Protein AF-A0A535VW24-F1 (afdb_monomer_lite)

Structure (mmCIF, N/CA/C/O backbone):
data_AF-A0A535VW24-F1
#
_entry.id   AF-A0A535VW24-F1
#
loop_
_atom_site.group_PDB
_atom_site.id
_atom_site.type_symbol
_atom_site.label_atom_id
_atom_site.label_alt_id
_atom_site.label_comp_id
_atom_site.label_asym_id
_atom_site.label_entity_id
_atom_site.label_seq_id
_atom_site.pdbx_PDB_ins_code
_atom_site.Cartn_x
_atom_site.Cartn_y
_atom_site.Cartn_z
_atom_site.occupancy
_atom_site.B_iso_or_equiv
_atom_site.auth_seq_id
_atom_site.auth_comp_id
_atom_site.auth_asym_id
_atom_site.auth_atom_id
_atom_site.pdbx_PDB_model_num
ATOM 1 N N . MET A 1 1 ? -0.075 -0.341 -3.178 1.00 58.00 1 MET A N 1
ATOM 2 C CA . MET A 1 1 ? -0.910 0.078 -2.011 1.00 58.00 1 MET A CA 1
ATOM 3 C C . MET A 1 1 ? -0.190 -0.411 -0.773 1.00 58.00 1 MET A C 1
ATOM 5 O O . MET A 1 1 ? 0.117 -1.585 -0.744 1.00 58.00 1 MET A O 1
ATOM 9 N N . ALA A 1 2 ? 0.095 0.423 0.224 1.00 70.88 2 ALA A N 1
ATOM 10 C CA . ALA A 1 2 ? 0.715 -0.051 1.466 1.00 70.88 2 ALA A CA 1
ATOM 11 C C . ALA A 1 2 ? -0.350 -0.267 2.553 1.00 70.88 2 ALA A C 1
ATOM 13 O O . ALA A 1 2 ? -1.418 0.342 2.501 1.00 70.88 2 ALA A O 1
ATOM 14 N N . GLY A 1 3 ? -0.069 -1.132 3.526 1.00 84.81 3 GLY A N 1
ATOM 15 C CA . GLY A 1 3 ? -0.960 -1.378 4.655 1.00 84.81 3 GLY A CA 1
ATOM 16 C C . GLY A 1 3 ? -0.176 -1.728 5.910 1.00 84.81 3 GLY A C 1
ATOM 17 O O . GLY A 1 3 ? 0.883 -2.347 5.829 1.00 84.81 3 GLY A O 1
ATOM 18 N N . ASP A 1 4 ? -0.719 -1.342 7.061 1.00 88.50 4 ASP A N 1
ATOM 19 C CA . ASP A 1 4 ? -0.166 -1.705 8.359 1.00 88.50 4 ASP A CA 1
ATOM 20 C C . ASP A 1 4 ? -0.802 -3.007 8.843 1.00 88.50 4 ASP A C 1
ATOM 22 O O . ASP A 1 4 ? -2.026 -3.158 8.841 1.00 88.50 4 ASP A O 1
AT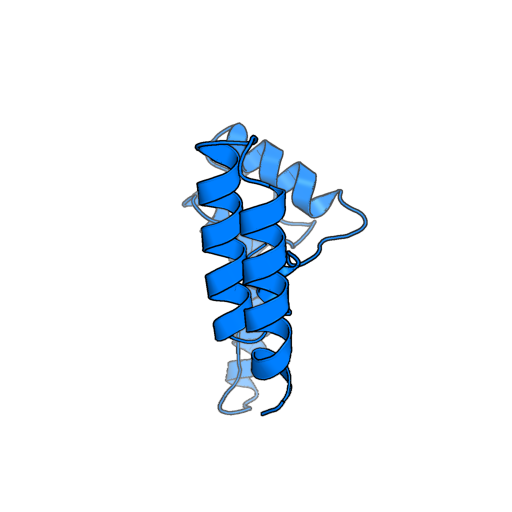OM 26 N N . SER A 1 5 ? 0.030 -3.946 9.283 1.00 90.44 5 SER A N 1
ATOM 27 C CA . SER A 1 5 ? -0.413 -5.240 9.797 1.00 90.44 5 SER A CA 1
ATOM 28 C C . SER A 1 5 ? 0.045 -5.451 11.229 1.00 90.44 5 SER A C 1
ATOM 30 O O . SER A 1 5 ? 1.165 -5.093 11.595 1.00 90.44 5 SER A O 1
ATOM 32 N N . TRP A 1 6 ? -0.785 -6.129 12.012 1.00 91.88 6 TRP A N 1
ATOM 33 C CA . TRP A 1 6 ? -0.398 -6.624 13.323 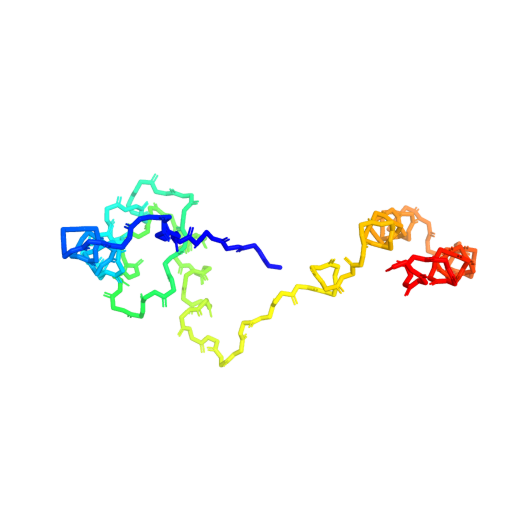1.00 91.88 6 TRP A CA 1
ATOM 34 C C . TRP A 1 6 ? 0.101 -8.069 13.236 1.00 91.88 6 TRP A C 1
ATOM 36 O O . TRP A 1 6 ? -0.533 -8.901 12.590 1.00 91.88 6 TRP A O 1
ATOM 46 N N . GLY A 1 7 ? 1.203 -8.378 13.922 1.00 93.75 7 GLY A N 1
ATOM 47 C CA . GLY A 1 7 ? 1.757 -9.730 14.021 1.00 93.75 7 GLY A CA 1
ATOM 48 C C . GLY A 1 7 ? 1.876 -10.196 15.472 1.00 93.75 7 GLY A C 1
ATOM 49 O O . GLY A 1 7 ? 2.303 -9.434 16.338 1.00 93.75 7 GLY A O 1
ATOM 50 N N . LEU A 1 8 ? 1.514 -11.455 15.737 1.00 94.69 8 LEU A N 1
ATOM 51 C CA . LEU A 1 8 ? 1.779 -12.123 17.016 1.00 94.69 8 LEU A CA 1
ATOM 52 C C . LEU A 1 8 ? 3.055 -12.952 16.905 1.00 94.69 8 LEU A C 1
ATOM 54 O O . LEU A 1 8 ? 3.071 -13.969 16.221 1.00 94.69 8 LEU A O 1
ATOM 58 N N . PHE A 1 9 ? 4.100 -12.549 17.623 1.00 94.25 9 PHE A N 1
ATOM 59 C CA . PHE A 1 9 ? 5.335 -13.336 17.734 1.00 94.25 9 PHE A CA 1
ATOM 60 C C . PHE A 1 9 ? 5.273 -14.366 18.869 1.00 94.25 9 PHE A C 1
ATOM 62 O O . PHE A 1 9 ? 5.924 -15.404 18.804 1.00 94.25 9 PHE A O 1
ATOM 69 N N . HIS A 1 10 ? 4.468 -14.092 19.900 1.00 95.44 10 HIS A N 1
ATOM 70 C CA . HIS A 1 10 ? 4.166 -15.028 20.976 1.00 95.44 10 HIS A CA 1
ATOM 71 C C . HIS A 1 10 ? 2.654 -15.106 21.184 1.00 95.44 10 HIS A C 1
ATOM 73 O O . HIS A 1 10 ? 2.002 -14.109 21.507 1.00 95.44 10 HIS A O 1
ATOM 79 N N . ASP A 1 11 ? 2.098 -16.297 20.983 1.00 96.62 11 ASP A N 1
ATOM 80 C CA . ASP A 1 11 ? 0.661 -16.518 21.043 1.00 96.62 11 ASP A CA 1
ATOM 81 C C . ASP A 1 11 ? 0.194 -16.759 22.484 1.00 96.62 11 ASP A C 1
ATOM 83 O O . ASP A 1 11 ? 0.480 -17.788 23.094 1.00 96.62 11 ASP A O 1
ATOM 87 N N . SER A 1 12 ? -0.541 -15.790 23.031 1.00 97.88 12 SER A N 1
ATOM 88 C CA . SER A 1 12 ? -1.159 -15.873 24.354 1.00 97.88 12 SER A CA 1
ATOM 89 C C . SER A 1 12 ? -2.588 -15.341 24.319 1.00 97.88 12 SER A C 1
ATOM 91 O O . SER A 1 12 ? -2.944 -14.497 23.491 1.00 97.88 12 SER A O 1
ATOM 93 N N . ALA A 1 13 ? -3.415 -15.775 25.274 1.00 97.88 13 ALA A N 1
ATOM 94 C CA . ALA A 1 13 ? -4.794 -15.300 25.388 1.00 97.88 13 ALA A CA 1
ATOM 95 C C . ALA A 1 13 ? -4.885 -13.768 25.541 1.00 97.88 13 ALA A C 1
ATOM 97 O O . ALA A 1 13 ? -5.791 -13.147 24.988 1.00 97.88 13 ALA A O 1
ATOM 98 N N . ALA A 1 14 ? -3.938 -13.149 26.255 1.00 97.69 14 ALA A N 1
ATOM 99 C CA . ALA A 1 14 ? -3.882 -11.697 26.413 1.00 97.69 14 ALA A CA 1
ATOM 100 C C . ALA A 1 14 ? -3.525 -10.988 25.095 1.00 97.69 14 ALA A C 1
ATOM 102 O O . ALA A 1 14 ? -4.195 -10.028 24.715 1.00 97.69 14 ALA A O 1
ATOM 103 N N . ALA A 1 15 ? -2.529 -11.494 24.361 1.00 97.81 15 ALA A N 1
ATOM 104 C CA . ALA A 1 15 ? -2.118 -10.907 23.087 1.00 97.81 15 ALA A CA 1
ATOM 105 C C . ALA A 1 15 ? -3.215 -11.024 22.012 1.00 97.81 15 ALA A C 1
ATOM 107 O O . ALA A 1 15 ? -3.476 -10.063 21.288 1.00 97.81 15 ALA A O 1
ATOM 108 N N . ARG A 1 16 ? -3.937 -12.155 21.962 1.00 97.56 16 ARG A N 1
ATOM 109 C CA . ARG A 1 16 ? -5.107 -12.316 21.080 1.00 97.56 16 ARG A CA 1
ATOM 110 C C . ARG A 1 16 ? -6.209 -11.302 21.389 1.00 97.56 16 ARG A C 1
ATOM 112 O O . ARG A 1 16 ? -6.751 -10.707 20.462 1.00 97.56 16 ARG A O 1
ATOM 119 N N . LYS A 1 17 ? -6.517 -11.072 22.672 1.00 97.75 17 LYS A N 1
ATOM 120 C CA . LYS A 1 17 ? -7.513 -10.066 23.087 1.00 97.75 17 LYS A CA 1
ATOM 121 C C . LYS A 1 17 ? -7.110 -8.652 22.671 1.00 97.7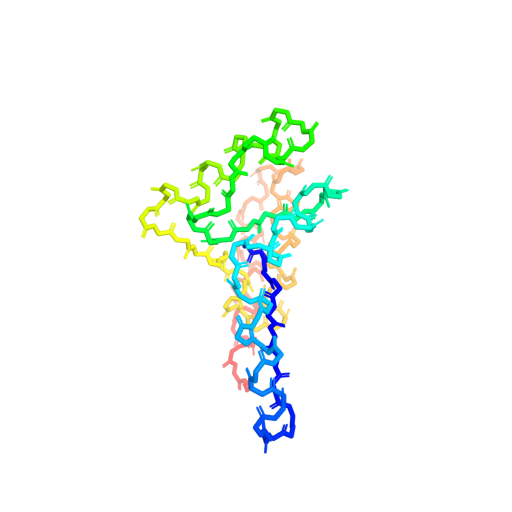5 17 LYS A C 1
ATOM 123 O O . LYS A 1 17 ? -7.956 -7.900 22.198 1.00 97.75 17 LYS A O 1
ATOM 128 N N . LEU A 1 18 ? -5.828 -8.308 22.801 1.00 96.88 18 LEU A N 1
ATOM 129 C CA . LEU A 1 18 ? -5.317 -7.016 22.345 1.00 96.88 18 LEU A CA 1
ATOM 130 C C . LEU A 1 18 ? -5.500 -6.842 20.832 1.00 96.88 18 LEU A C 1
ATOM 132 O O . LEU A 1 18 ? -6.033 -5.823 20.403 1.00 96.88 18 LEU A O 1
ATOM 136 N N . LEU A 1 19 ? -5.119 -7.836 20.021 1.00 96.44 19 LEU A N 1
ATOM 137 C CA . LEU A 1 19 ? -5.317 -7.748 18.572 1.00 96.44 19 LEU A CA 1
ATOM 138 C C . LEU A 1 19 ? -6.787 -7.657 18.178 1.00 96.44 19 LEU A C 1
ATOM 140 O O . LEU A 1 19 ? -7.127 -6.859 17.309 1.00 96.44 19 LEU A O 1
ATOM 144 N N . GLN A 1 20 ? -7.663 -8.419 18.835 1.00 95.81 20 GLN A N 1
ATOM 145 C CA . GLN A 1 20 ? -9.104 -8.313 18.611 1.00 95.81 20 GLN A CA 1
ATOM 146 C C . GLN A 1 20 ? -9.586 -6.882 18.852 1.00 95.81 20 GLN A C 1
ATOM 148 O O . GLN A 1 20 ? -10.223 -6.307 17.972 1.00 95.81 20 GLN A O 1
ATOM 153 N N . TYR A 1 21 ? -9.208 -6.278 19.983 1.00 96.88 21 TYR A N 1
ATOM 154 C CA . TYR A 1 21 ? -9.537 -4.885 20.276 1.00 96.88 21 TYR A CA 1
ATOM 155 C C . TYR A 1 21 ? -9.011 -3.924 19.200 1.00 96.88 21 TYR A C 1
ATOM 157 O O . TYR A 1 21 ? -9.782 -3.119 18.685 1.00 96.88 21 TYR A O 1
ATOM 165 N N . LEU A 1 22 ? -7.745 -4.047 18.788 1.00 96.12 22 LEU A N 1
ATOM 166 C CA . LEU A 1 22 ? -7.132 -3.166 17.782 1.00 96.12 22 LEU A CA 1
ATOM 167 C C . LEU A 1 22 ? -7.827 -3.215 16.409 1.00 96.12 22 LEU A C 1
ATOM 169 O O . LEU A 1 22 ? -7.717 -2.262 15.640 1.00 96.12 22 LEU A O 1
ATOM 173 N N . THR A 1 23 ? -8.556 -4.290 16.098 1.00 94.19 23 THR A N 1
ATOM 174 C CA . THR A 1 23 ? -9.338 -4.413 14.851 1.00 94.19 23 THR A CA 1
ATOM 175 C C . THR A 1 23 ? -10.757 -3.829 14.932 1.00 94.19 23 THR A C 1
ATOM 177 O O . THR A 1 23 ? -11.430 -3.708 13.905 1.00 94.19 23 THR A O 1
ATOM 180 N N . THR A 1 24 ? -11.226 -3.446 16.125 1.00 97.06 24 THR A N 1
ATOM 181 C CA . THR A 1 24 ? -12.566 -2.864 16.323 1.00 97.06 24 THR A CA 1
ATOM 182 C C . THR A 1 24 ? -12.677 -1.453 15.751 1.00 97.06 24 THR A C 1
ATOM 184 O O . THR A 1 24 ? -11.697 -0.714 15.703 1.00 97.06 24 THR A O 1
ATOM 187 N N . ALA A 1 25 ? -13.890 -1.044 15.370 1.00 97.38 25 ALA A N 1
ATOM 188 C CA . ALA A 1 25 ? -14.150 0.321 14.915 1.00 97.38 25 ALA A CA 1
ATOM 189 C C . ALA A 1 25 ? -13.810 1.371 15.984 1.00 97.38 25 ALA A C 1
ATOM 191 O O . ALA A 1 25 ? -13.298 2.430 15.649 1.00 97.38 25 ALA A O 1
ATOM 192 N N . GLU A 1 26 ? -14.031 1.064 17.265 1.00 97.12 26 GLU A N 1
ATOM 193 C CA . GLU A 1 26 ? -13.696 1.951 18.385 1.00 97.12 26 GLU A CA 1
ATOM 194 C C . GLU A 1 26 ? -12.188 2.219 18.471 1.00 97.12 26 GLU A C 1
ATOM 196 O O . GLU A 1 26 ? -11.760 3.372 18.522 1.00 97.12 26 GLU A O 1
ATOM 201 N N . ALA A 1 27 ? -11.362 1.170 18.411 1.00 96.50 27 ALA A N 1
ATOM 202 C CA . ALA A 1 27 ? -9.912 1.337 18.417 1.00 96.50 27 ALA A CA 1
ATOM 203 C C . ALA A 1 27 ? -9.418 2.080 17.164 1.00 96.50 27 ALA A C 1
ATOM 205 O O . ALA A 1 27 ? -8.526 2.923 17.248 1.00 96.50 27 ALA A O 1
ATOM 206 N N . GLN A 1 28 ? -10.018 1.794 16.007 1.00 96.88 28 GLN A N 1
ATOM 207 C CA . GLN A 1 28 ? -9.692 2.457 14.745 1.00 96.88 28 GLN A CA 1
ATOM 208 C C . GLN A 1 28 ? -10.106 3.939 14.745 1.00 96.88 28 GLN A C 1
ATOM 210 O O . GLN A 1 28 ? -9.352 4.773 14.242 1.00 96.88 28 GLN A O 1
ATOM 215 N N . ALA A 1 29 ? -11.239 4.285 15.367 1.00 96.94 29 ALA A N 1
ATOM 216 C CA . ALA A 1 29 ? -11.735 5.654 15.526 1.00 96.94 29 ALA A CA 1
ATOM 217 C C . ALA A 1 29 ? -10.712 6.562 16.226 1.00 96.94 29 ALA A C 1
ATOM 219 O O . ALA A 1 29 ? -10.535 7.715 15.840 1.00 96.94 29 ALA A O 1
ATOM 220 N N . ILE A 1 30 ? -9.982 6.035 17.217 1.00 96.38 30 ILE A N 1
ATOM 221 C CA . ILE A 1 30 ? -8.909 6.772 17.907 1.00 96.38 30 ILE A CA 1
ATOM 222 C C . ILE A 1 30 ? -7.834 7.233 16.908 1.00 96.38 30 ILE A C 1
ATOM 224 O O . ILE A 1 30 ? -7.327 8.348 17.005 1.00 96.38 30 ILE A O 1
ATOM 228 N N . TRP A 1 31 ? -7.490 6.383 15.938 1.00 94.94 31 TRP A N 1
ATOM 229 C CA . TRP A 1 31 ? -6.388 6.615 15.006 1.00 94.94 31 TRP A CA 1
ATOM 230 C C . TRP A 1 31 ? -6.806 7.511 13.846 1.00 94.94 31 TRP A C 1
ATOM 232 O O . TRP A 1 31 ? -6.068 8.422 13.485 1.00 94.94 31 TRP A O 1
ATOM 242 N N . VAL A 1 32 ? -7.994 7.287 13.278 1.00 96.88 32 VAL A N 1
ATOM 243 C CA . VAL A 1 32 ? -8.478 8.115 12.163 1.00 96.88 32 VAL A CA 1
ATOM 244 C C . VAL A 1 32 ? -8.727 9.558 12.607 1.00 96.88 32 VAL A C 1
ATOM 246 O O . VAL A 1 32 ? -8.383 10.461 11.853 1.00 96.88 32 VAL A O 1
ATOM 249 N N . LYS A 1 33 ? -9.173 9.790 13.856 1.00 97.38 33 LYS A N 1
ATOM 250 C CA . LYS A 1 33 ? -9.307 11.137 14.452 1.00 97.38 33 LYS A CA 1
ATOM 251 C C . LYS A 1 33 ? -7.988 11.884 14.558 1.00 97.38 33 LYS A C 1
ATOM 253 O O . LYS A 1 33 ? -7.954 13.097 14.379 1.00 97.38 33 LYS A O 1
ATOM 258 N N . ALA A 1 34 ? -6.905 11.170 14.862 1.00 95.94 34 ALA A N 1
ATOM 259 C CA . ALA A 1 34 ? -5.569 11.756 14.903 1.00 95.94 34 ALA A CA 1
ATOM 260 C C . ALA A 1 34 ? -5.041 12.113 13.498 1.00 95.94 34 ALA A C 1
ATOM 262 O O . ALA A 1 34 ? -4.132 12.933 13.381 1.00 95.94 34 ALA A O 1
ATOM 263 N N . GLY A 1 35 ? -5.620 11.531 12.441 1.00 93.38 35 GLY A N 1
ATOM 264 C CA . GLY A 1 35 ? -5.207 11.720 11.053 1.00 93.38 35 GLY A CA 1
ATOM 265 C C . GLY A 1 35 ? -4.052 10.809 10.622 1.00 93.38 35 GLY A C 1
ATOM 266 O O . GLY A 1 35 ? -3.430 10.108 11.419 1.00 93.38 35 GLY A O 1
ATOM 267 N N . GLY A 1 36 ? -3.775 10.788 9.313 1.00 88.94 36 GLY A N 1
ATOM 268 C CA . GLY A 1 36 ? -2.668 10.012 8.728 1.00 88.94 36 GLY A CA 1
ATOM 269 C C . GLY A 1 36 ? -2.899 8.496 8.629 1.00 88.94 36 GLY A C 1
ATOM 270 O O . GLY A 1 36 ? -1.979 7.758 8.280 1.00 88.94 36 GLY A O 1
ATOM 271 N N . LYS A 1 37 ? -4.113 8.016 8.921 1.00 92.69 37 LYS A N 1
ATOM 272 C CA . LYS A 1 37 ? -4.518 6.604 8.837 1.00 92.69 37 LYS A CA 1
ATOM 273 C C . LYS A 1 37 ? -5.849 6.492 8.105 1.00 92.69 37 LYS A C 1
ATOM 275 O O . LYS A 1 37 ? -6.721 7.327 8.312 1.00 92.69 37 LYS A O 1
ATOM 280 N N . LEU A 1 38 ? -6.021 5.432 7.317 1.00 95.25 38 LEU A N 1
ATOM 281 C CA . LEU A 1 38 ? -7.313 5.015 6.768 1.00 95.25 38 LEU A CA 1
ATOM 282 C C . LEU A 1 38 ? -7.679 3.660 7.373 1.00 95.25 38 LEU A C 1
ATOM 284 O O . LEU A 1 38 ? -6.869 2.734 7.354 1.00 95.25 38 LEU A O 1
ATOM 288 N N . SER A 1 39 ? -8.889 3.539 7.912 1.00 95.50 39 SER A N 1
ATOM 289 C CA . SER A 1 39 ? -9.369 2.278 8.472 1.00 95.50 39 SER A CA 1
ATOM 290 C C . SER A 1 39 ? -10.057 1.429 7.397 1.00 95.50 39 SER A C 1
ATOM 292 O O . SER A 1 39 ? -10.985 1.918 6.752 1.00 95.50 39 SER A O 1
ATOM 294 N N . PRO A 1 40 ? -9.684 0.145 7.228 1.00 93.44 40 PRO A N 1
ATOM 295 C CA . PRO A 1 40 ? -10.428 -0.780 6.373 1.00 93.44 40 PRO A CA 1
ATOM 296 C C . PRO A 1 40 ? -11.716 -1.292 7.044 1.00 93.44 40 PRO A C 1
ATOM 298 O O . PRO A 1 40 ? -12.512 -1.988 6.411 1.00 93.44 40 PRO A O 1
ATOM 301 N N . ASN A 1 41 ? -11.931 -0.992 8.332 1.00 95.31 41 ASN A N 1
ATOM 302 C CA . ASN A 1 41 ? -13.133 -1.399 9.045 1.00 95.31 41 ASN A CA 1
ATOM 303 C C . ASN A 1 41 ? -14.319 -0.519 8.610 1.00 95.31 41 ASN A C 1
ATOM 305 O O . ASN A 1 41 ? -14.357 0.678 8.885 1.00 95.31 41 ASN A O 1
ATOM 309 N N . LYS A 1 42 ? -15.317 -1.137 7.966 1.00 95.94 42 LYS A N 1
ATOM 310 C CA . LYS A 1 42 ? -16.517 -0.463 7.433 1.00 95.94 42 LYS A CA 1
ATOM 311 C C . LYS A 1 42 ? -17.407 0.183 8.500 1.00 95.94 42 LYS A C 1
ATOM 313 O O . LYS A 1 42 ? -18.313 0.930 8.153 1.00 95.94 42 LYS A O 1
ATOM 318 N N . GLN A 1 43 ? -17.195 -0.146 9.771 1.00 97.44 43 GLN A N 1
ATOM 319 C CA . GLN A 1 43 ? -17.941 0.406 10.901 1.00 97.44 43 GLN A CA 1
ATOM 320 C C . GLN A 1 43 ? -17.243 1.620 11.532 1.00 97.44 43 GLN A C 1
ATOM 322 O O . GLN A 1 43 ? -17.835 2.262 12.396 1.00 97.44 43 GLN A O 1
ATOM 327 N N . THR A 1 44 ? -16.011 1.947 11.125 1.00 97.69 44 THR A N 1
ATOM 328 C CA . THR A 1 44 ? -15.336 3.176 11.562 1.00 97.69 44 THR A CA 1
ATOM 329 C C . THR A 1 44 ? -16.084 4.389 10.991 1.00 97.69 44 THR A C 1
ATOM 331 O O . THR A 1 44 ? -16.251 4.458 9.769 1.00 97.69 44 THR A O 1
ATOM 334 N N . PRO A 1 45 ? -16.548 5.345 11.819 1.00 97.19 45 PRO A N 1
ATOM 335 C CA . PRO A 1 45 ? -17.317 6.488 11.332 1.00 97.19 45 PRO A CA 1
ATOM 336 C C . PRO A 1 45 ? -16.515 7.342 10.346 1.00 97.19 45 PRO A C 1
ATOM 338 O O . PRO A 1 45 ? -15.404 7.772 10.636 1.00 97.19 45 PRO A O 1
ATOM 341 N N . LEU A 1 46 ? -17.089 7.640 9.180 1.00 97.38 46 LEU A N 1
ATOM 342 C CA . LEU A 1 46 ? -16.432 8.505 8.191 1.00 97.38 46 LEU A CA 1
ATOM 343 C C . LEU A 1 46 ? -16.328 9.965 8.651 1.00 97.38 46 LEU A C 1
ATOM 345 O O . LEU A 1 46 ? -15.472 10.699 8.171 1.00 97.38 46 LEU A O 1
ATOM 349 N N . ASP A 1 47 ? -17.181 10.384 9.582 1.00 97.38 47 ASP A N 1
ATOM 350 C CA . ASP A 1 47 ? -17.134 11.727 10.170 1.00 97.38 47 ASP A CA 1
ATOM 351 C C . ASP A 1 47 ? -16.026 11.881 11.224 1.00 97.38 47 ASP A C 1
ATOM 353 O O . ASP A 1 47 ? -15.759 12.995 11.664 1.00 97.38 47 ASP A O 1
ATOM 357 N N . ASP A 1 48 ? -15.351 10.789 11.601 1.00 97.69 48 ASP A N 1
ATOM 358 C CA . ASP A 1 48 ? -14.203 10.837 12.510 1.00 97.69 48 ASP A CA 1
ATOM 359 C C . ASP A 1 48 ? -12.906 11.280 11.808 1.00 97.69 48 ASP A C 1
ATOM 361 O O . ASP A 1 48 ? -11.922 11.580 12.482 1.00 97.69 48 ASP A O 1
ATOM 365 N N . TYR A 1 49 ? -12.877 11.326 10.472 1.00 98.12 49 TYR A N 1
ATOM 366 C CA . TYR A 1 49 ? -11.715 11.800 9.720 1.00 98.12 49 TYR A CA 1
ATOM 367 C C . TYR A 1 49 ? -11.595 13.334 9.803 1.00 98.12 49 TYR A C 1
ATOM 369 O O . TYR A 1 49 ? -12.592 14.033 9.610 1.00 98.12 49 TYR A O 1
ATOM 377 N N . PRO A 1 50 ? -10.392 13.882 10.060 1.00 97.81 50 PRO A N 1
ATOM 378 C CA . PRO A 1 50 ? -10.213 15.294 10.408 1.00 97.81 50 PRO A CA 1
ATOM 379 C C . PRO A 1 50 ? -10.342 16.250 9.217 1.00 97.81 50 PRO A C 1
ATOM 381 O O . PRO A 1 50 ? -10.427 17.462 9.414 1.00 97.81 50 PRO A O 1
ATOM 384 N N . ASP A 1 51 ? -10.330 15.733 7.987 1.00 97.56 51 ASP A N 1
ATOM 385 C CA . ASP A 1 51 ? -10.358 16.539 6.774 1.00 97.56 51 ASP A CA 1
ATOM 386 C C . ASP A 1 51 ? -11.149 15.858 5.636 1.00 97.56 51 ASP A C 1
ATOM 388 O O . ASP A 1 51 ? -11.306 14.631 5.620 1.00 97.56 51 ASP A O 1
ATOM 392 N N . PRO A 1 52 ? -11.656 16.635 4.656 1.00 97.56 52 PRO A N 1
ATOM 393 C CA . PRO A 1 52 ? -12.452 16.088 3.559 1.00 97.56 52 PRO A CA 1
ATOM 394 C C . PRO A 1 52 ? -11.713 15.062 2.691 1.00 97.56 52 PRO A C 1
ATOM 396 O O . PRO A 1 52 ? -12.339 14.115 2.218 1.00 97.56 52 PRO A O 1
ATOM 399 N N . LEU A 1 53 ? -10.399 15.223 2.491 1.00 96.88 53 LEU A N 1
ATOM 400 C CA . LEU A 1 53 ? -9.611 14.359 1.612 1.00 96.88 53 LEU A CA 1
ATOM 401 C C . LEU A 1 53 ? -9.413 12.973 2.234 1.00 96.88 53 LEU A C 1
ATOM 403 O O . LEU A 1 53 ? -9.570 11.954 1.553 1.00 96.88 53 LEU A O 1
ATOM 407 N N . SER A 1 54 ? -9.096 12.911 3.528 1.00 96.94 54 SER A N 1
ATOM 408 C CA . SER A 1 54 ? -8.974 11.638 4.242 1.00 96.94 54 SER A CA 1
ATOM 409 C C . SER A 1 54 ? -10.325 10.930 4.368 1.00 96.94 54 SER A C 1
ATOM 411 O O . SER A 1 54 ? -10.390 9.719 4.144 1.00 96.94 54 SER A O 1
ATOM 413 N N . LYS A 1 55 ? -11.417 11.674 4.592 1.00 97.81 55 LYS A N 1
ATOM 414 C CA . LYS A 1 55 ? -12.786 11.134 4.566 1.00 97.81 55 LYS A CA 1
ATOM 415 C C . LYS A 1 55 ? -13.155 10.529 3.208 1.00 97.81 55 LYS A C 1
ATOM 417 O O . LYS A 1 55 ? -13.673 9.413 3.156 1.00 97.81 55 LYS A O 1
ATOM 422 N N . GLU A 1 56 ? -12.888 11.233 2.109 1.00 97.69 56 GLU A N 1
ATOM 423 C CA . GLU A 1 56 ? -13.156 10.738 0.751 1.00 97.69 56 GLU A CA 1
ATOM 424 C C . GLU A 1 56 ? -12.322 9.486 0.436 1.00 97.69 56 GLU A C 1
ATOM 426 O O . GLU A 1 56 ? -12.847 8.481 -0.049 1.00 97.69 56 GLU A O 1
ATOM 431 N N . SER A 1 57 ? -11.039 9.502 0.804 1.00 96.06 57 SER A N 1
ATOM 432 C CA . SER A 1 57 ? -10.139 8.354 0.643 1.00 96.06 57 SER A CA 1
ATOM 433 C C . SER A 1 57 ? -10.618 7.133 1.436 1.00 96.06 57 SER A C 1
ATOM 435 O O . SER A 1 57 ? -10.599 6.009 0.931 1.00 96.06 57 SER A O 1
ATOM 437 N N . ALA A 1 58 ? -11.098 7.340 2.664 1.00 96.50 58 ALA A N 1
ATOM 438 C CA . ALA A 1 58 ? -11.686 6.287 3.484 1.00 96.50 58 ALA A CA 1
ATOM 439 C C . ALA A 1 58 ? -12.972 5.728 2.868 1.00 96.50 58 ALA A C 1
ATOM 441 O O . ALA A 1 58 ? -13.149 4.512 2.821 1.00 96.50 58 ALA A O 1
ATOM 442 N N . GLN A 1 59 ? -13.843 6.598 2.348 1.00 97.12 59 GLN A N 1
ATOM 443 C CA . GLN A 1 59 ? -15.069 6.193 1.663 1.00 97.12 59 GLN A CA 1
ATOM 444 C C . GLN A 1 59 ? -14.764 5.330 0.430 1.00 97.12 59 GLN A C 1
ATOM 446 O O . GLN A 1 59 ? -15.432 4.311 0.221 1.00 97.12 59 GLN A O 1
ATOM 451 N N . LEU A 1 60 ? -13.748 5.689 -0.360 1.00 95.94 60 LEU A N 1
ATOM 452 C CA . LEU A 1 60 ? -13.254 4.877 -1.477 1.00 95.94 60 LEU A CA 1
ATOM 453 C C . LEU A 1 60 ? -12.751 3.511 -0.994 1.00 95.94 60 LEU A C 1
ATOM 455 O O . LEU A 1 60 ? -13.154 2.479 -1.532 1.00 95.94 60 LEU A O 1
ATOM 459 N N . LEU A 1 61 ? -11.932 3.493 0.061 1.00 94.19 61 LEU A N 1
ATOM 460 C CA . LEU A 1 61 ? -11.379 2.262 0.624 1.00 94.19 61 LEU A CA 1
ATOM 461 C C . LEU A 1 61 ? -12.466 1.291 1.109 1.00 94.19 61 LEU A C 1
ATOM 463 O O . LEU A 1 61 ? -12.374 0.098 0.844 1.00 94.19 61 LEU A O 1
ATOM 467 N N . VAL A 1 62 ? -13.501 1.768 1.806 1.00 94.88 62 VAL A N 1
ATOM 468 C CA . VAL A 1 62 ? -14.541 0.880 2.366 1.00 94.88 62 VAL A CA 1
ATOM 469 C C . VAL A 1 62 ? -15.626 0.487 1.355 1.00 94.88 62 VAL A C 1
ATOM 471 O O . VAL A 1 62 ? -16.335 -0.502 1.576 1.00 94.88 62 VAL A O 1
ATOM 474 N N . SER A 1 63 ? -15.760 1.238 0.255 1.00 95.56 63 SER A N 1
ATOM 475 C CA . SER A 1 63 ? -16.725 0.966 -0.824 1.00 95.56 63 SER A CA 1
ATOM 476 C C . SER A 1 63 ? -16.154 0.133 -1.972 1.00 95.56 63 SER A C 1
ATOM 478 O O . SER A 1 63 ? -16.929 -0.465 -2.721 1.00 95.56 63 SER A O 1
ATOM 480 N N . THR A 1 64 ? -14.826 0.049 -2.108 1.00 93.94 64 THR A N 1
ATOM 481 C CA . THR A 1 64 ? -14.216 -0.770 -3.157 1.00 93.94 64 THR A CA 1
ATOM 482 C C . THR A 1 64 ? -14.568 -2.249 -2.996 1.00 93.94 64 THR A C 1
ATOM 484 O O . THR A 1 64 ? -14.619 -2.798 -1.892 1.00 93.94 64 THR A O 1
ATOM 487 N N . GLN A 1 65 ? -14.780 -2.921 -4.124 1.00 92.62 65 GLN A N 1
ATOM 488 C CA . GLN A 1 65 ? -14.915 -4.378 -4.162 1.00 92.62 65 GLN A CA 1
ATOM 489 C C . GLN A 1 65 ? -13.551 -5.071 -4.086 1.00 92.62 65 GLN A C 1
ATOM 491 O O . GLN A 1 65 ? -13.461 -6.219 -3.659 1.00 92.62 65 GLN A O 1
ATOM 496 N N . ILE A 1 66 ? -12.494 -4.386 -4.533 1.00 89.12 66 ILE A N 1
ATOM 497 C CA . ILE A 1 66 ? -11.159 -4.954 -4.676 1.00 89.12 66 ILE A CA 1
ATOM 498 C C . ILE A 1 66 ? -10.128 -3.917 -4.228 1.00 89.12 66 ILE A C 1
ATOM 500 O O . ILE A 1 66 ? -10.038 -2.826 -4.790 1.00 89.12 66 ILE A O 1
ATOM 504 N N . ALA A 1 67 ? -9.301 -4.294 -3.257 1.00 84.44 67 ALA A N 1
ATOM 505 C CA . ALA A 1 67 ? -8.054 -3.611 -2.940 1.00 84.44 67 ALA A CA 1
ATOM 506 C C . ALA A 1 67 ? -6.892 -4.504 -3.393 1.00 84.44 67 ALA A C 1
ATOM 508 O O . ALA A 1 67 ? -6.848 -5.683 -3.037 1.00 84.44 67 ALA A O 1
ATOM 509 N N . LYS A 1 68 ? -5.972 -3.968 -4.204 1.00 85.94 68 LYS A N 1
ATOM 510 C CA . LYS A 1 68 ? -4.769 -4.687 -4.645 1.00 85.94 68 LYS A CA 1
ATOM 511 C C . LYS A 1 68 ? -3.513 -3.907 -4.300 1.00 85.94 68 LYS A C 1
ATOM 513 O O . LYS A 1 68 ? -3.448 -2.692 -4.478 1.00 85.94 68 LYS A O 1
ATOM 518 N N . TYR A 1 69 ? -2.508 -4.650 -3.868 1.00 84.44 69 TYR A N 1
ATOM 519 C CA . TYR A 1 69 ? -1.117 -4.237 -3.939 1.00 84.44 69 TYR A CA 1
ATOM 520 C C . TYR A 1 69 ? -0.745 -3.907 -5.390 1.00 84.44 69 TYR A C 1
ATOM 522 O O . TYR A 1 69 ? -1.338 -4.458 -6.325 1.00 84.44 69 TYR A O 1
ATOM 530 N N . ASP A 1 70 ? 0.171 -2.963 -5.586 1.00 87.69 70 ASP A N 1
ATOM 531 C CA . ASP A 1 70 ? 0.616 -2.651 -6.941 1.00 87.69 70 ASP A CA 1
ATOM 532 C C . ASP A 1 70 ? 1.537 -3.758 -7.471 1.00 87.69 70 ASP A C 1
ATOM 534 O O . ASP A 1 70 ? 1.905 -4.700 -6.765 1.00 87.69 70 ASP A O 1
ATOM 538 N N . ALA A 1 71 ? 1.868 -3.698 -8.760 1.00 87.00 71 ALA A N 1
ATOM 539 C CA . ALA A 1 71 ? 2.674 -4.742 -9.383 1.00 87.00 71 ALA A CA 1
ATOM 540 C C . ALA A 1 71 ? 4.038 -4.907 -8.691 1.00 87.00 71 ALA A C 1
ATOM 542 O O . ALA A 1 71 ? 4.547 -6.022 -8.617 1.00 87.00 71 ALA A O 1
ATOM 543 N N . THR A 1 72 ? 4.607 -3.821 -8.160 1.00 90.88 72 THR A N 1
ATOM 544 C CA . THR A 1 72 ? 5.955 -3.806 -7.588 1.00 90.88 72 THR A CA 1
ATOM 545 C C . THR A 1 72 ? 6.023 -4.459 -6.208 1.00 90.88 72 THR A C 1
ATOM 547 O O . THR A 1 72 ? 7.072 -4.988 -5.842 1.00 90.88 72 THR A O 1
ATOM 550 N N . ASP A 1 73 ? 4.897 -4.525 -5.491 1.00 89.38 73 ASP A N 1
ATOM 551 C CA . ASP A 1 73 ? 4.758 -5.267 -4.232 1.00 89.38 73 ASP A CA 1
ATOM 552 C C . ASP A 1 73 ? 4.982 -6.784 -4.415 1.00 89.38 73 ASP A C 1
ATOM 554 O O . ASP A 1 73 ? 5.416 -7.464 -3.488 1.00 89.38 73 ASP A O 1
ATOM 558 N N . ASN A 1 74 ? 4.717 -7.318 -5.615 1.00 88.94 74 ASN A N 1
ATOM 559 C CA . ASN A 1 74 ? 4.877 -8.742 -5.947 1.00 88.94 74 ASN A CA 1
ATOM 560 C C . ASN A 1 74 ? 6.190 -9.051 -6.692 1.00 88.94 74 ASN A C 1
ATOM 562 O O . ASN A 1 74 ? 6.403 -10.183 -7.126 1.00 88.94 74 ASN A O 1
ATOM 566 N N . MET A 1 75 ? 7.057 -8.054 -6.880 1.00 93.88 75 MET A N 1
ATOM 567 C CA . MET A 1 75 ? 8.332 -8.211 -7.580 1.00 93.88 75 MET A CA 1
ATOM 568 C C . MET A 1 75 ? 9.476 -8.515 -6.594 1.00 93.88 75 MET A C 1
ATOM 570 O O . MET A 1 75 ? 9.511 -7.941 -5.501 1.00 93.88 75 MET A O 1
ATOM 574 N N . PRO A 1 76 ? 10.476 -9.330 -6.986 1.00 95.50 76 PRO A N 1
ATOM 575 C CA . PRO A 1 76 ? 11.757 -9.420 -6.292 1.00 95.50 76 PRO A CA 1
ATOM 576 C C . PRO A 1 76 ? 12.412 -8.043 -6.154 1.00 95.50 76 PRO A C 1
ATOM 578 O O . PRO A 1 76 ? 12.164 -7.143 -6.960 1.00 95.50 76 PRO A O 1
ATOM 581 N N . ALA A 1 77 ? 13.273 -7.876 -5.148 1.00 94.94 77 ALA A N 1
ATOM 582 C CA . ALA A 1 77 ? 13.831 -6.574 -4.774 1.00 94.94 77 ALA A CA 1
ATOM 583 C C . ALA A 1 77 ? 14.496 -5.825 -5.947 1.00 94.94 77 ALA A C 1
ATOM 585 O O . ALA A 1 77 ? 14.262 -4.623 -6.120 1.00 94.94 77 ALA A O 1
ATOM 586 N N . ASP A 1 78 ? 15.258 -6.538 -6.778 1.00 96.06 78 ASP A N 1
ATOM 587 C CA . ASP A 1 78 ? 15.944 -5.969 -7.942 1.00 96.06 78 ASP A CA 1
ATOM 588 C C . ASP A 1 78 ? 14.947 -5.496 -9.004 1.00 96.06 78 ASP A C 1
ATOM 590 O O . ASP A 1 78 ? 15.026 -4.362 -9.485 1.00 96.06 78 ASP A O 1
ATOM 594 N N . MET A 1 79 ? 13.946 -6.326 -9.313 1.00 97.25 79 MET A N 1
ATOM 595 C CA . MET A 1 79 ? 12.908 -5.987 -10.286 1.00 97.25 79 MET A CA 1
ATOM 596 C C . MET A 1 79 ? 12.032 -4.828 -9.797 1.00 97.25 79 MET A C 1
ATOM 598 O O . MET A 1 79 ? 11.747 -3.912 -10.566 1.00 97.25 79 MET A O 1
ATOM 602 N N . ARG A 1 80 ? 11.662 -4.811 -8.511 1.00 96.44 80 ARG A N 1
ATOM 603 C CA . ARG A 1 80 ? 10.927 -3.702 -7.883 1.00 96.44 80 ARG A CA 1
ATOM 604 C C . ARG A 1 80 ? 11.686 -2.382 -8.023 1.00 96.44 80 ARG A C 1
ATOM 606 O O . ARG A 1 80 ? 11.104 -1.367 -8.403 1.00 96.44 80 ARG A O 1
ATOM 613 N N . THR A 1 81 ? 12.992 -2.401 -7.756 1.00 96.44 81 THR A N 1
ATOM 614 C CA . THR A 1 81 ? 13.856 -1.217 -7.873 1.00 96.44 81 THR A CA 1
ATOM 615 C C . THR A 1 81 ? 13.935 -0.729 -9.320 1.00 96.44 81 THR A C 1
ATOM 617 O O . THR A 1 81 ? 13.779 0.467 -9.582 1.00 96.44 81 THR A O 1
ATOM 620 N N . ALA A 1 82 ? 14.121 -1.647 -10.271 1.00 97.31 82 ALA A N 1
ATOM 621 C CA . ALA A 1 82 ? 14.176 -1.318 -11.690 1.00 97.31 82 ALA A CA 1
ATOM 622 C C . ALA A 1 82 ? 12.839 -0.769 -12.217 1.00 97.31 82 ALA A C 1
ATOM 624 O O . ALA A 1 82 ? 12.837 0.230 -12.938 1.00 97.31 82 ALA A O 1
ATOM 625 N N . ALA A 1 83 ? 11.709 -1.362 -11.819 1.00 96.88 83 ALA A N 1
ATOM 626 C CA . ALA A 1 83 ? 10.369 -0.907 -12.188 1.00 96.88 83 ALA A CA 1
ATOM 627 C C . ALA A 1 83 ? 10.092 0.520 -11.692 1.00 96.88 83 ALA A C 1
ATOM 629 O O . ALA A 1 83 ? 9.622 1.360 -12.460 1.00 96.88 83 ALA A O 1
ATOM 630 N N . TRP A 1 84 ? 10.457 0.837 -10.446 1.00 95.75 84 TRP A N 1
ATOM 631 C CA . TRP A 1 84 ? 10.332 2.197 -9.916 1.00 95.75 84 TRP A CA 1
ATOM 632 C C . TRP A 1 84 ? 11.148 3.216 -10.728 1.00 95.75 84 TRP A C 1
ATOM 634 O O . TRP A 1 84 ? 10.630 4.252 -11.153 1.00 95.75 84 TRP A O 1
ATOM 644 N N . GLN A 1 85 ? 12.415 2.905 -11.017 1.00 97.12 85 GLN A N 1
ATOM 645 C CA . GLN A 1 85 ? 13.273 3.770 -11.833 1.00 97.12 85 GLN A CA 1
ATOM 646 C C . GLN A 1 85 ? 12.754 3.932 -13.268 1.00 97.12 85 GLN A C 1
ATOM 648 O O . GLN A 1 85 ? 12.888 5.008 -13.851 1.00 97.12 85 GLN A O 1
ATOM 653 N N . ALA A 1 86 ? 12.170 2.879 -13.841 1.00 97.69 86 ALA A N 1
ATOM 654 C CA . ALA A 1 86 ? 11.575 2.909 -15.170 1.00 97.69 86 ALA A CA 1
ATOM 655 C C . ALA A 1 86 ? 10.406 3.898 -15.249 1.00 97.69 86 ALA A C 1
ATOM 657 O O . ALA A 1 86 ? 10.373 4.711 -16.173 1.00 97.69 86 ALA A O 1
ATOM 658 N N . VAL A 1 87 ? 9.506 3.895 -14.258 1.00 97.00 87 VAL A N 1
ATOM 659 C CA . VAL A 1 87 ? 8.388 4.852 -14.188 1.00 97.00 87 VAL A CA 1
ATOM 660 C C . VAL A 1 87 ? 8.906 6.292 -14.133 1.00 97.00 87 VAL A C 1
ATOM 662 O O . VAL A 1 87 ? 8.448 7.132 -14.906 1.00 97.00 87 VAL A O 1
ATOM 665 N N . LEU A 1 88 ? 9.911 6.576 -13.296 1.00 97.38 88 LEU A N 1
ATOM 666 C CA . LEU A 1 88 ? 10.511 7.915 -13.210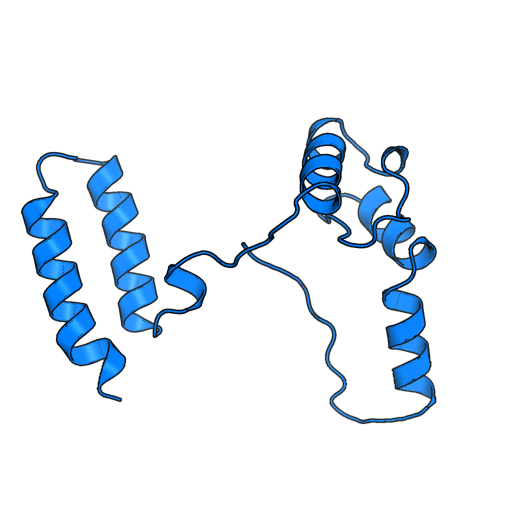 1.00 97.38 88 LEU A CA 1
ATOM 667 C C . LEU A 1 88 ? 11.129 8.362 -14.543 1.00 97.38 88 LEU A C 1
ATOM 669 O O . LEU A 1 88 ? 10.884 9.482 -14.991 1.00 97.38 88 LEU A O 1
ATOM 673 N N . LYS A 1 89 ? 11.893 7.484 -15.206 1.00 97.94 89 LYS A N 1
ATOM 674 C CA . LYS A 1 89 ? 12.507 7.777 -16.513 1.00 97.94 89 LYS A CA 1
ATOM 675 C C . LYS A 1 89 ? 11.460 8.017 -17.599 1.00 97.94 89 LYS A C 1
ATOM 677 O O . LYS A 1 89 ? 11.646 8.906 -18.425 1.00 97.94 89 LYS A O 1
ATOM 682 N N . PHE A 1 90 ? 10.367 7.256 -17.589 1.00 98.12 90 PHE A N 1
ATOM 683 C CA . PHE A 1 90 ? 9.287 7.417 -18.558 1.00 98.12 90 PHE A CA 1
ATOM 684 C C . PHE A 1 90 ? 8.571 8.761 -18.388 1.00 98.12 90 PHE A C 1
ATOM 686 O O . PHE A 1 90 ? 8.359 9.468 -19.370 1.00 98.12 90 PHE A O 1
ATOM 693 N N . VAL A 1 91 ? 8.270 9.155 -17.144 1.00 97.81 91 VAL A N 1
ATOM 694 C CA . VAL A 1 91 ? 7.679 10.471 -16.844 1.00 97.81 91 VAL A CA 1
ATOM 695 C C . VAL A 1 91 ? 8.602 11.611 -17.290 1.00 97.81 91 VAL A C 1
ATOM 697 O O . VAL A 1 91 ? 8.119 12.623 -17.790 1.00 97.81 91 VAL A O 1
ATOM 700 N N . GLN A 1 92 ? 9.922 11.446 -17.153 1.00 98.06 92 GLN A N 1
ATOM 701 C CA . GLN A 1 92 ? 10.909 12.440 -17.589 1.00 98.06 92 GLN A CA 1
ATOM 702 C C . GLN A 1 92 ? 11.043 12.537 -19.114 1.00 98.06 92 GLN A C 1
ATOM 704 O O . GLN A 1 92 ? 11.183 13.6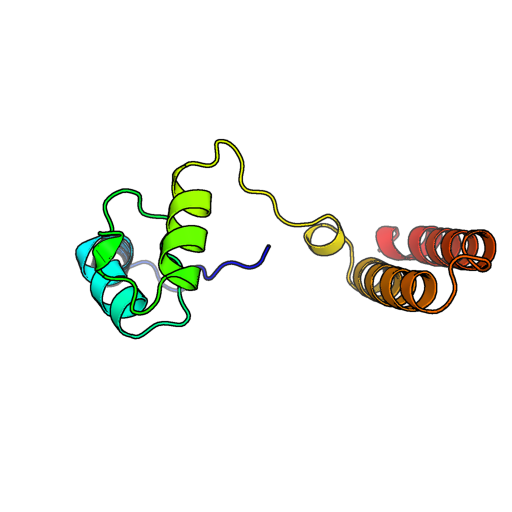38 -19.644 1.00 98.06 92 GLN A O 1
ATOM 709 N N . ASN A 1 93 ? 11.041 11.407 -19.825 1.00 97.75 93 ASN A N 1
ATOM 710 C CA . ASN A 1 93 ? 11.136 11.374 -21.281 1.00 97.75 93 ASN A CA 1
ATOM 711 C C . ASN A 1 93 ? 10.469 10.118 -21.856 1.00 97.75 93 ASN A C 1
ATOM 713 O O . ASN A 1 93 ? 11.056 9.033 -21.886 1.00 97.75 93 ASN A O 1
ATOM 717 N N . GLN A 1 94 ? 9.268 10.296 -22.401 1.00 97.62 94 GLN A N 1
ATOM 718 C CA . GLN A 1 94 ? 8.474 9.203 -22.963 1.00 97.62 94 GLN A CA 1
ATOM 719 C C . GLN A 1 94 ? 9.085 8.612 -24.247 1.00 97.62 94 GLN A C 1
ATOM 721 O O . GLN A 1 94 ? 8.846 7.444 -24.543 1.00 97.62 94 GLN A O 1
ATOM 726 N N . ASN A 1 95 ? 9.943 9.354 -24.963 1.00 98.38 95 ASN A N 1
ATOM 727 C CA . ASN A 1 95 ? 10.615 8.864 -26.178 1.00 98.38 95 ASN A CA 1
ATOM 728 C C . ASN A 1 95 ? 11.660 7.772 -25.888 1.00 98.38 95 ASN A C 1
ATOM 730 O O . ASN A 1 95 ? 12.134 7.114 -26.807 1.00 98.38 95 ASN A O 1
ATOM 734 N N . ASN A 1 96 ? 12.019 7.565 -24.617 1.00 97.12 96 ASN A N 1
ATOM 735 C CA . ASN A 1 96 ? 12.970 6.537 -24.202 1.00 97.12 96 ASN A CA 1
ATOM 736 C C . ASN A 1 96 ? 12.301 5.195 -23.853 1.00 97.12 96 ASN A C 1
ATOM 738 O O . ASN A 1 96 ? 12.974 4.328 -23.290 1.00 97.12 96 ASN A O 1
ATOM 742 N N . LEU A 1 97 ? 11.007 5.012 -24.151 1.00 98.25 97 LEU A N 1
ATOM 743 C CA . LEU A 1 97 ? 10.236 3.827 -23.756 1.00 98.25 97 LEU A CA 1
ATOM 744 C C . LEU A 1 97 ? 10.939 2.511 -24.121 1.00 98.25 97 LEU A C 1
ATOM 746 O O . LEU A 1 97 ? 11.131 1.676 -23.242 1.00 98.25 97 LEU A O 1
ATOM 750 N N . ASP A 1 98 ? 11.414 2.358 -25.357 1.00 98.50 98 ASP A N 1
ATOM 751 C CA . ASP A 1 98 ? 12.067 1.117 -25.802 1.00 98.50 98 ASP A CA 1
ATOM 752 C C . ASP A 1 98 ? 13.339 0.807 -25.003 1.00 98.50 98 ASP A C 1
ATOM 754 O O . ASP A 1 98 ? 13.587 -0.332 -24.612 1.00 98.50 98 ASP A O 1
ATOM 758 N N . THR A 1 99 ? 14.131 1.836 -24.687 1.00 98.38 99 THR A N 1
ATOM 759 C CA . THR A 1 99 ? 1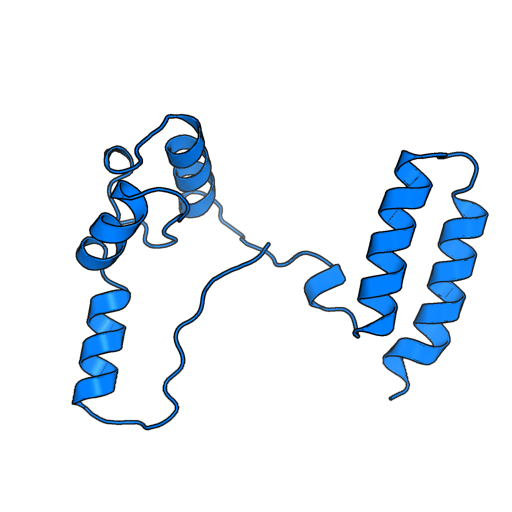5.333 1.681 -23.852 1.00 98.38 99 THR A CA 1
ATOM 760 C C . THR A 1 99 ? 14.968 1.295 -22.419 1.00 98.38 99 THR A C 1
ATOM 762 O O . THR A 1 99 ? 15.657 0.487 -21.794 1.00 98.38 99 THR A O 1
ATOM 765 N N . ILE A 1 100 ? 13.889 1.874 -21.885 1.00 98.50 100 ILE A N 1
ATOM 766 C CA . ILE A 1 100 ? 13.387 1.573 -20.543 1.00 98.50 100 ILE A CA 1
ATOM 767 C C . ILE A 1 100 ? 12.924 0.114 -20.469 1.00 98.50 100 ILE A C 1
ATOM 769 O O . ILE A 1 100 ? 13.343 -0.600 -19.557 1.00 98.50 100 ILE A O 1
ATOM 773 N N . LEU A 1 101 ? 12.121 -0.334 -21.437 1.00 98.31 101 LEU A N 1
ATOM 774 C CA . LEU A 1 101 ? 11.615 -1.706 -21.509 1.00 98.31 101 LEU A CA 1
ATOM 775 C C . LEU A 1 101 ? 12.759 -2.712 -21.676 1.00 98.31 101 LEU A C 1
ATOM 777 O O . LEU A 1 101 ? 12.868 -3.638 -20.879 1.00 98.31 101 LEU A O 1
ATOM 781 N N . ALA A 1 102 ? 13.696 -2.462 -22.596 1.00 98.38 102 ALA A N 1
ATOM 782 C CA . ALA A 1 102 ? 14.858 -3.330 -22.789 1.00 98.38 102 ALA A CA 1
ATOM 783 C C . ALA A 1 102 ? 15.731 -3.461 -21.526 1.00 98.38 102 ALA A C 1
ATOM 785 O O . ALA A 1 102 ? 16.378 -4.486 -21.308 1.00 98.38 102 ALA A O 1
ATOM 786 N N . ASN A 1 103 ? 15.786 -2.425 -20.682 1.00 97.88 103 ASN A N 1
ATOM 787 C CA . ASN A 1 103 ? 16.474 -2.507 -19.395 1.00 97.88 103 ASN A CA 1
ATOM 788 C C . ASN A 1 103 ? 15.691 -3.334 -18.365 1.00 97.88 103 ASN A C 1
ATOM 790 O O . ASN A 1 103 ? 16.303 -4.082 -17.606 1.00 97.88 103 ASN A O 1
ATOM 794 N N . LEU A 1 104 ? 14.361 -3.214 -18.334 1.00 97.88 104 LEU A N 1
ATOM 795 C CA . LEU A 1 104 ? 13.516 -4.041 -17.470 1.00 97.88 104 LEU A CA 1
ATOM 796 C C . LEU A 1 104 ? 13.627 -5.526 -17.832 1.00 97.88 104 LEU A C 1
ATOM 798 O O . LEU A 1 104 ? 13.800 -6.334 -16.925 1.00 97.88 104 LEU A O 1
ATOM 802 N N . ASP A 1 105 ? 13.635 -5.872 -19.122 1.00 97.62 105 ASP A N 1
ATOM 803 C CA . ASP A 1 105 ? 13.794 -7.259 -19.588 1.00 97.62 105 ASP A CA 1
ATOM 804 C C . ASP A 1 105 ? 15.124 -7.872 -19.120 1.00 97.62 105 ASP A C 1
ATOM 806 O O . ASP A 1 105 ? 15.178 -9.013 -18.657 1.00 97.62 105 ASP A O 1
ATOM 810 N N . LYS A 1 106 ? 16.214 -7.091 -19.164 1.00 97.38 106 LYS A N 1
ATOM 811 C CA . LYS A 1 106 ? 17.526 -7.526 -18.657 1.00 97.38 106 LYS A CA 1
ATOM 812 C C . LYS A 1 106 ? 17.503 -7.821 -17.159 1.00 97.38 106 LYS A C 1
ATOM 814 O O . LYS A 1 106 ? 18.082 -8.816 -16.739 1.00 97.38 106 LYS A O 1
ATOM 819 N N . VAL A 1 107 ? 16.855 -6.968 -16.362 1.00 97.38 107 VAL A N 1
ATOM 820 C CA . VAL A 1 107 ? 16.740 -7.174 -14.908 1.00 97.38 107 VAL A CA 1
ATOM 821 C C . VAL A 1 107 ? 15.833 -8.363 -14.605 1.00 97.38 107 VAL A C 1
ATOM 823 O O . VAL A 1 107 ? 16.164 -9.188 -13.757 1.00 97.38 107 VAL A O 1
ATOM 826 N N . GLN A 1 108 ? 14.714 -8.493 -15.319 1.00 96.12 108 GLN A N 1
ATOM 827 C CA . GLN A 1 108 ? 13.785 -9.609 -15.166 1.00 96.12 108 GLN A CA 1
ATOM 828 C C . GLN A 1 108 ? 14.485 -10.961 -15.375 1.00 96.12 108 GLN A C 1
ATOM 830 O O . GLN A 1 108 ? 14.255 -11.882 -14.593 1.00 96.12 108 GLN A O 1
ATOM 835 N N . ALA A 1 109 ? 15.368 -11.069 -16.375 1.00 95.94 109 ALA A N 1
ATOM 836 C CA . ALA A 1 109 ? 16.092 -12.302 -16.694 1.00 95.94 109 ALA A CA 1
ATOM 837 C C . ALA A 1 109 ? 16.953 -12.850 -15.536 1.00 95.94 109 ALA A C 1
ATOM 839 O O . ALA A 1 109 ? 17.268 -14.040 -15.517 1.00 95.94 109 ALA A O 1
ATOM 840 N N . THR A 1 110 ? 17.338 -12.008 -14.571 1.00 95.38 110 THR A N 1
ATOM 841 C CA . THR A 1 110 ? 18.144 -12.416 -13.410 1.00 95.38 110 THR A CA 1
ATOM 842 C C . THR A 1 110 ? 17.379 -12.353 -12.092 1.00 95.38 110 THR A C 1
ATOM 844 O O . THR A 1 110 ? 17.618 -13.181 -11.220 1.00 95.38 110 THR A O 1
ATOM 847 N N . ALA A 1 111 ? 16.451 -11.407 -11.934 1.00 94.75 111 ALA A N 1
ATOM 848 C CA . ALA A 1 111 ? 15.805 -11.102 -10.654 1.00 94.75 111 ALA A CA 1
ATOM 849 C C . ALA A 1 111 ? 14.897 -12.217 -10.101 1.00 94.75 111 ALA A C 1
ATOM 851 O O . ALA A 1 111 ? 14.561 -12.186 -8.921 1.00 94.75 111 ALA A O 1
ATOM 852 N N . TYR A 1 112 ? 14.477 -13.171 -10.936 1.00 91.12 112 TYR A N 1
ATOM 853 C CA . TYR A 1 112 ? 13.585 -14.279 -10.557 1.00 91.12 112 TYR A CA 1
ATOM 854 C C . TYR A 1 112 ? 14.285 -15.645 -10.520 1.00 91.12 112 TYR A C 1
ATOM 856 O O . TYR A 1 112 ? 13.639 -16.665 -10.300 1.00 91.12 112 TYR A O 1
ATOM 864 N N . SER A 1 113 ? 15.593 -15.671 -10.769 1.00 83.06 113 SER A N 1
ATOM 865 C CA . SER A 1 113 ? 16.389 -16.897 -10.915 1.00 83.06 113 SER A CA 1
ATOM 866 C C . SER A 1 113 ? 17.034 -17.360 -9.602 1.00 83.06 113 SER A C 1
ATOM 868 O O . SER A 1 113 ? 17.813 -18.313 -9.606 1.00 83.06 113 SER A O 1
ATOM 870 N N . SER A 1 114 ? 16.750 -16.663 -8.501 1.00 59.53 114 SER A N 1
ATOM 871 C CA . SER A 1 114 ? 17.321 -16.845 -7.161 1.00 59.53 114 SER A CA 1
ATOM 872 C C . SER A 1 114 ? 16.289 -17.330 -6.157 1.00 59.53 114 SER A C 1
ATOM 874 O O . SER A 1 114 ? 15.176 -16.757 -6.182 1.00 59.53 114 SER A O 1
#

Radius of gyration: 19.91 Å; chains: 1; bounding box: 36×33×53 Å

Foldseek 3Di:
DDDDDDDDPDDDPVVVVVVVVCLDLVVVLVVQLVPPDARLDLPNDLVSHPDPVSSVVNVCSNPDPDDDDDPLVVFAPQLSVLVVVLVVVCVVPVVCNVVSVVVSVVSVVPRPPD

Secondary structure (DSSP, 8-state):
--------SS--HHHHHHHHHHTSHHHHHHHHHHSS-----TTS-GGGSSSHHHHHHHHHHHH-S-----GGGGS-HHHHHHHHHHHHHHHH-GGGHHHHHHHHHHHHHHHT--

pLDDT: mean 94.5, std 6.3, range [58.0, 98.5]

Sequence (114 aa):
MAGDSWGLFHDSAAARKLLQYLTTAEAQAIWVKAGGKLSPNKQTPLDDYPDPLSKESAQLLVSTQIAKYDATDNMPADMRTAAWQAVLKFVQNQNNLDTILANLDKVQATAYSS